Protein AF-A0A4V6M223-F1 (afdb_monomer_lite)

Secondary structure (DSSP, 8-state):
--------HHHHHHHH-TT---------HHHHHHT--S-------HHHHHHHTT-------HHHHHHH-TTS-HHHHHHHHHHHHHHHHHH-HHHHHHHHHHHHHS--STTHHHHHHHHHHHHHHHHHTS-S-TTS-HHHHHHHHHHHHHHHHHHHTTTS--

Sequence (162 aa):
MAQKLTLNLADILERKYPSGFHVPADIDLGTFLEFADDDWDHCLDLDAHLEAEDSVALVWSVSDVLARRPDLTAEQAWTVLVTARDDFRRDECHLDFIEATANGVFPVGPLAKELLCRRVKSLLTAAENLPDSGLTDPGGFSSLASRIEDLEKTIAAKGDEP

Foldseek 3Di:
DDDDDDDDVVVVQCVVCVPDDDDPDDDPVVVVVVPPPDDPVPPPPVCVVCVVVVHDDDDDDLVVQCVVVVVDDSVVSVVVVVVVVVVCVVVCVVVVVVVVVCCQLQPDDDCSVVSLVVVVVVLVVLVVPPDPPCPPCPPSVVVSVVSVVSSVVSVVVVVPDD

Radius of gyration: 32.32 Å; chains: 1; bounding box: 68×54×107 Å

Structure (mmCIF, N/CA/C/O backbone):
data_AF-A0A4V6M223-F1
#
_entry.id   AF-A0A4V6M223-F1
#
loop_
_atom_site.group_PDB
_atom_site.id
_atom_site.type_symbol
_atom_site.label_atom_id
_atom_site.label_alt_id
_atom_site.label_comp_id
_atom_site.label_asym_id
_atom_site.label_entity_id
_atom_site.label_seq_id
_atom_site.pdbx_PDB_ins_code
_atom_site.Cartn_x
_atom_site.Cartn_y
_atom_site.Cartn_z
_atom_site.occupancy
_atom_site.B_iso_or_equiv
_atom_site.auth_seq_id
_atom_site.auth_comp_id
_atom_site.auth_asym_id
_atom_site.auth_atom_id
_atom_site.pdbx_PDB_model_num
ATOM 1 N N . MET A 1 1 ? 31.866 -0.689 -80.006 1.00 41.72 1 MET A N 1
ATOM 2 C CA . MET A 1 1 ? 30.918 -1.690 -79.470 1.00 41.72 1 MET A CA 1
ATOM 3 C C . MET A 1 1 ? 31.112 -1.746 -77.964 1.00 41.72 1 MET A C 1
ATOM 5 O O . MET A 1 1 ? 32.234 -1.984 -77.540 1.00 41.72 1 MET A O 1
ATOM 9 N N . ALA A 1 2 ? 30.087 -1.435 -77.169 1.00 46.31 2 ALA A N 1
ATOM 10 C CA . ALA A 1 2 ? 30.194 -1.466 -75.710 1.00 46.31 2 ALA A CA 1
ATOM 11 C C . ALA A 1 2 ? 30.098 -2.921 -75.225 1.00 46.31 2 ALA A C 1
ATOM 13 O O . ALA A 1 2 ? 29.093 -3.586 -75.476 1.00 46.31 2 ALA A O 1
ATO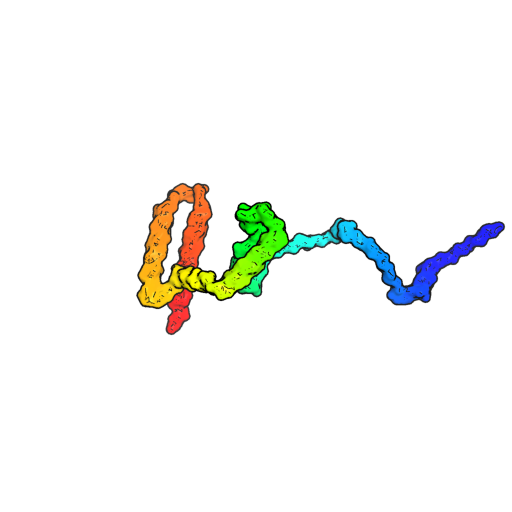M 14 N N . GLN A 1 3 ? 31.146 -3.428 -74.575 1.00 51.75 3 GLN A N 1
ATOM 15 C CA . GLN A 1 3 ? 31.111 -4.745 -73.942 1.00 51.75 3 GLN A CA 1
ATOM 16 C C . GLN A 1 3 ? 30.205 -4.674 -72.709 1.00 51.75 3 GLN A C 1
ATOM 18 O O . GLN A 1 3 ? 30.475 -3.929 -71.770 1.00 51.75 3 GLN A O 1
ATOM 23 N N . LYS A 1 4 ? 29.104 -5.431 -72.732 1.00 54.44 4 LYS A N 1
ATOM 24 C CA . LYS A 1 4 ? 28.218 -5.608 -71.579 1.00 54.44 4 LYS A CA 1
ATOM 25 C C . LYS A 1 4 ? 28.791 -6.725 -70.714 1.00 54.44 4 LYS A C 1
ATOM 27 O O . LYS A 1 4 ? 28.832 -7.873 -71.145 1.00 54.44 4 LYS A O 1
ATOM 32 N N . LEU A 1 5 ? 29.246 -6.371 -69.518 1.00 63.78 5 LEU A N 1
ATOM 33 C CA . LEU A 1 5 ? 29.678 -7.322 -68.503 1.00 63.78 5 LEU A CA 1
ATOM 34 C C . LEU A 1 5 ? 28.499 -7.579 -67.558 1.00 63.78 5 LEU A C 1
ATOM 36 O O . LEU A 1 5 ? 27.987 -6.643 -66.945 1.00 63.78 5 LEU A O 1
ATOM 40 N N . THR A 1 6 ? 28.058 -8.829 -67.457 1.00 68.62 6 THR A N 1
ATOM 41 C CA . THR A 1 6 ? 27.014 -9.240 -66.511 1.00 68.62 6 THR A CA 1
ATOM 42 C C . THR A 1 6 ? 27.695 -9.903 -65.325 1.00 68.62 6 THR A C 1
ATOM 44 O O . THR A 1 6 ? 28.338 -10.938 -65.479 1.00 68.62 6 THR A O 1
ATOM 47 N N . LEU A 1 7 ? 27.597 -9.280 -64.154 1.00 72.12 7 LEU A N 1
ATOM 48 C CA . LEU A 1 7 ? 28.162 -9.795 -62.912 1.00 72.12 7 LEU A CA 1
ATOM 49 C C . LEU A 1 7 ? 27.035 -10.330 -62.034 1.00 72.12 7 LEU A C 1
ATOM 51 O O . LEU A 1 7 ? 26.030 -9.645 -61.840 1.00 72.12 7 LEU A O 1
ATOM 55 N N . ASN A 1 8 ? 27.223 -11.528 -61.483 1.00 75.38 8 ASN A N 1
ATOM 56 C CA . ASN A 1 8 ? 26.352 -12.055 -60.444 1.00 75.38 8 ASN A CA 1
ATOM 57 C C . ASN A 1 8 ? 26.840 -11.543 -59.084 1.00 75.38 8 ASN A C 1
ATOM 59 O O . ASN A 1 8 ? 27.846 -12.015 -58.556 1.00 75.38 8 ASN A O 1
ATOM 63 N N . LEU A 1 9 ? 26.157 -10.532 -58.544 1.00 72.62 9 LEU A N 1
ATOM 64 C CA . LEU A 1 9 ? 26.523 -9.952 -57.253 1.00 72.62 9 LEU A CA 1
ATOM 65 C C . LEU A 1 9 ? 26.362 -10.944 -56.094 1.00 72.62 9 LEU A C 1
ATOM 67 O O . LEU A 1 9 ? 27.153 -10.867 -55.159 1.00 72.62 9 LEU A O 1
ATOM 71 N N . ALA A 1 10 ? 25.393 -11.863 -56.158 1.00 74.25 10 ALA A N 1
ATOM 72 C CA . ALA A 1 10 ? 25.146 -12.829 -55.087 1.00 74.25 10 ALA A CA 1
ATOM 73 C C . ALA A 1 10 ? 26.364 -13.745 -54.888 1.00 74.25 10 ALA A C 1
ATOM 75 O O . ALA A 1 10 ? 26.935 -13.768 -53.801 1.00 74.25 10 ALA A O 1
ATOM 76 N N . ASP A 1 11 ? 26.859 -14.358 -55.970 1.00 79.12 11 ASP A N 1
ATOM 77 C CA . ASP A 1 11 ? 28.039 -15.236 -55.931 1.00 79.12 11 ASP A CA 1
ATOM 78 C C . ASP A 1 11 ? 29.292 -14.509 -55.414 1.00 79.12 11 ASP A C 1
ATOM 80 O O . ASP A 1 11 ? 30.120 -15.071 -54.693 1.00 79.12 11 ASP A O 1
ATOM 84 N N . ILE A 1 12 ? 29.460 -13.234 -55.785 1.00 78.31 12 ILE A N 1
ATOM 85 C CA . ILE A 1 12 ? 30.605 -12.424 -55.348 1.00 78.31 12 ILE A CA 1
ATOM 86 C C . ILE A 1 12 ? 30.517 -12.132 -53.848 1.00 78.31 12 ILE A C 1
ATOM 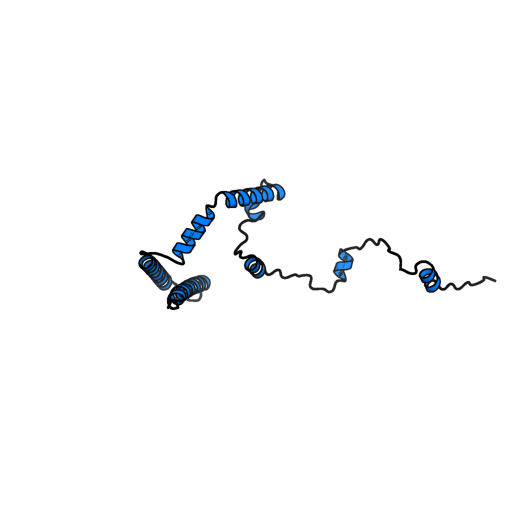88 O O . ILE A 1 12 ? 31.539 -12.171 -53.158 1.00 78.31 12 ILE A O 1
ATOM 92 N N . LEU A 1 13 ? 29.320 -11.828 -53.350 1.00 73.12 13 LEU A N 1
ATOM 93 C CA . LEU A 1 13 ? 29.084 -11.517 -51.945 1.00 73.12 13 LEU A CA 1
ATOM 94 C C . LEU A 1 13 ? 29.210 -12.763 -51.065 1.00 73.12 13 LEU A C 1
ATOM 96 O O . LEU A 1 13 ? 29.914 -12.700 -50.061 1.00 73.12 13 LEU A O 1
ATOM 100 N N . GLU A 1 14 ? 28.649 -13.900 -51.479 1.00 76.88 14 GLU A N 1
ATOM 101 C CA . GLU A 1 14 ? 28.781 -15.182 -50.772 1.00 76.88 14 GLU A CA 1
ATOM 102 C C . GLU A 1 14 ? 30.241 -15.636 -50.679 1.00 76.88 14 GLU A C 1
ATOM 104 O O . GLU A 1 14 ? 30.706 -16.054 -49.618 1.00 76.88 14 GLU A O 1
ATOM 109 N N . ARG A 1 15 ? 31.017 -15.476 -51.761 1.00 76.00 15 ARG A N 1
ATOM 110 C CA . ARG A 1 15 ? 32.447 -15.818 -51.748 1.00 76.00 15 ARG A CA 1
ATOM 111 C C . ARG A 1 15 ? 33.264 -14.900 -50.841 1.00 76.00 15 ARG A C 1
ATOM 113 O O . ARG A 1 15 ? 34.296 -15.313 -50.316 1.00 76.00 15 ARG A O 1
ATOM 120 N N . LYS A 1 16 ? 32.864 -13.634 -50.721 1.00 72.75 16 LYS A N 1
ATOM 121 C CA . LYS A 1 16 ? 33.618 -12.616 -49.982 1.00 72.75 16 LYS A CA 1
ATOM 122 C C . LYS A 1 16 ? 33.240 -12.565 -48.499 1.00 72.75 16 LYS A C 1
ATOM 124 O O . LYS A 1 16 ? 34.094 -12.214 -47.689 1.00 72.75 16 LYS A O 1
ATOM 129 N N . TYR A 1 17 ? 32.012 -12.949 -48.151 1.00 72.62 17 TYR A N 1
ATOM 130 C CA . TYR A 1 17 ? 31.471 -12.927 -46.789 1.00 72.62 17 TYR A CA 1
ATOM 131 C C . TYR A 1 17 ? 30.731 -14.241 -46.466 1.00 72.62 17 TYR A C 1
ATOM 133 O O . TYR A 1 17 ? 29.511 -14.243 -46.304 1.00 72.62 17 TYR A O 1
ATOM 141 N N . PRO A 1 18 ? 31.452 -15.372 -46.355 1.00 64.88 18 PRO A N 1
ATOM 142 C CA . PRO A 1 18 ? 30.852 -16.706 -46.224 1.00 64.88 18 PRO A CA 1
ATOM 143 C C . PRO A 1 18 ? 30.075 -16.928 -44.916 1.00 64.88 18 PRO A C 1
ATOM 145 O O . PRO A 1 18 ? 29.256 -17.835 -44.831 1.00 64.88 18 PRO A O 1
ATOM 148 N N . SER A 1 19 ? 30.320 -16.106 -43.896 1.00 69.81 19 SER A N 1
ATOM 149 C CA . SER A 1 19 ? 29.645 -16.144 -42.593 1.00 69.81 19 SER A CA 1
ATOM 150 C C . SER A 1 19 ? 28.681 -14.966 -42.386 1.00 69.81 19 SER A C 1
ATOM 152 O O . SER A 1 19 ? 28.292 -14.680 -41.258 1.00 69.81 19 SER A O 1
ATOM 154 N N . GLY A 1 20 ? 28.318 -14.263 -43.465 1.00 62.56 20 GLY A N 1
ATOM 155 C CA . GLY A 1 20 ? 27.583 -13.001 -43.404 1.00 62.56 20 GLY A CA 1
ATOM 156 C C . GLY A 1 20 ? 28.481 -11.813 -43.050 1.00 62.56 20 GLY A C 1
ATOM 157 O O . GLY A 1 20 ? 29.679 -11.955 -42.792 1.00 62.56 20 GLY A O 1
ATOM 158 N N . PHE A 1 21 ? 27.906 -10.614 -43.067 1.00 63.16 21 PHE A N 1
ATOM 159 C CA . PHE A 1 21 ? 28.559 -9.401 -42.584 1.00 63.16 21 PHE A CA 1
ATOM 160 C C . PHE A 1 21 ? 27.594 -8.650 -41.669 1.00 63.16 21 PHE A C 1
ATOM 162 O O . PHE A 1 21 ? 26.410 -8.528 -41.974 1.00 63.16 21 PHE A O 1
ATOM 169 N N . HIS A 1 22 ? 28.096 -8.166 -40.536 1.00 58.22 22 HIS A N 1
ATOM 170 C CA . HIS A 1 22 ? 27.311 -7.330 -39.640 1.00 58.22 22 HIS A CA 1
ATOM 171 C C . HIS A 1 22 ? 27.371 -5.891 -40.141 1.00 58.22 22 HIS A C 1
ATOM 173 O O . HIS A 1 22 ? 28.426 -5.257 -40.105 1.00 58.22 22 HIS A O 1
ATOM 179 N N . VAL A 1 23 ? 26.238 -5.387 -40.626 1.00 58.22 23 VAL A N 1
ATOM 180 C CA . VAL A 1 23 ? 26.053 -3.956 -40.860 1.00 58.22 23 VAL A CA 1
ATOM 181 C C . VAL A 1 23 ? 25.631 -3.339 -39.535 1.00 58.22 23 VAL A C 1
ATOM 183 O O . VAL A 1 23 ? 24.575 -3.721 -39.030 1.00 58.22 23 VAL A O 1
ATOM 186 N N . PRO A 1 24 ? 26.400 -2.404 -38.956 1.00 52.75 24 PRO A N 1
ATOM 187 C CA . PRO A 1 24 ? 25.842 -1.502 -37.966 1.00 52.75 24 PRO A CA 1
ATOM 188 C C . PRO A 1 24 ? 24.807 -0.646 -38.698 1.00 52.75 24 PRO A C 1
ATOM 190 O O . PRO A 1 24 ? 25.151 0.258 -39.456 1.00 52.75 24 PRO A O 1
ATOM 193 N N . ALA A 1 25 ? 23.546 -1.038 -38.575 1.00 69.06 25 ALA A N 1
ATOM 194 C CA . ALA A 1 25 ? 22.419 -0.273 -39.061 1.00 69.06 25 ALA A CA 1
ATOM 195 C C . ALA A 1 25 ? 21.844 0.485 -37.871 1.00 69.06 25 ALA A C 1
ATOM 197 O O . ALA A 1 25 ? 21.587 -0.111 -36.823 1.00 69.06 25 ALA A O 1
ATOM 198 N N . ASP A 1 26 ? 21.645 1.784 -38.045 1.00 69.38 26 ASP A N 1
ATOM 199 C CA . ASP A 1 26 ? 20.839 2.556 -37.116 1.00 69.38 26 ASP A CA 1
ATOM 200 C C . ASP A 1 26 ? 19.395 2.083 -37.287 1.00 69.38 26 ASP A C 1
ATOM 202 O O . ASP A 1 26 ? 18.763 2.306 -38.322 1.00 69.38 26 ASP A O 1
ATOM 206 N N . ILE A 1 27 ? 18.908 1.331 -36.302 1.00 67.06 27 ILE A N 1
ATOM 207 C CA . ILE A 1 27 ? 17.516 0.900 -36.260 1.00 67.06 27 ILE A CA 1
ATOM 208 C C . ILE A 1 27 ? 16.732 2.046 -35.637 1.00 67.06 27 ILE A C 1
ATOM 210 O O . ILE A 1 27 ? 16.901 2.357 -34.457 1.00 67.06 27 ILE A O 1
ATOM 214 N N . ASP A 1 28 ? 15.873 2.671 -36.435 1.00 73.62 28 ASP A N 1
ATOM 215 C CA . ASP A 1 28 ? 14.851 3.561 -35.908 1.00 73.62 28 ASP A CA 1
ATOM 216 C C . ASP A 1 28 ? 13.831 2.704 -35.152 1.00 73.62 28 ASP A C 1
ATOM 218 O O . ASP A 1 28 ? 13.040 1.971 -35.752 1.00 73.62 28 ASP A O 1
ATOM 222 N N . LEU A 1 29 ? 13.896 2.765 -33.821 1.00 68.06 29 LEU A N 1
ATOM 223 C CA . LEU A 1 29 ? 12.991 2.025 -32.950 1.00 68.06 29 LEU A CA 1
ATOM 224 C C . LEU A 1 29 ? 11.532 2.409 -33.207 1.00 68.06 29 LEU A C 1
ATOM 226 O O . LEU A 1 29 ? 10.685 1.533 -33.157 1.00 68.06 29 LEU A O 1
ATOM 230 N N . GLY A 1 30 ? 11.231 3.669 -33.535 1.00 67.00 30 GLY A N 1
ATOM 231 C CA . GLY A 1 30 ? 9.870 4.106 -33.848 1.00 67.00 30 GLY A CA 1
ATOM 232 C C . GLY A 1 30 ? 9.330 3.432 -35.106 1.00 67.00 30 GLY A C 1
ATOM 233 O O . GLY A 1 30 ? 8.230 2.891 -35.090 1.00 67.00 30 GLY A O 1
ATOM 234 N N . THR A 1 31 ? 10.142 3.362 -36.161 1.00 66.94 31 THR A N 1
ATOM 235 C CA . THR A 1 31 ? 9.770 2.634 -37.387 1.00 66.94 31 THR A CA 1
ATOM 236 C C . THR A 1 31 ? 9.660 1.132 -37.126 1.00 66.94 31 THR A C 1
ATOM 238 O O . THR A 1 31 ? 8.733 0.487 -37.595 1.00 66.94 31 THR A O 1
ATOM 241 N N . PHE A 1 32 ? 10.584 0.554 -36.356 1.00 65.69 32 PHE A N 1
ATOM 242 C CA . PHE A 1 32 ? 10.538 -0.864 -35.993 1.00 65.69 32 PHE A CA 1
ATOM 243 C C . PHE A 1 32 ? 9.262 -1.220 -35.214 1.00 65.69 32 PHE A C 1
ATOM 245 O O . PHE A 1 32 ? 8.654 -2.251 -35.482 1.00 65.69 32 PHE A O 1
ATOM 252 N N . LEU A 1 33 ? 8.839 -0.340 -34.303 1.00 66.38 33 LEU A N 1
ATOM 253 C CA . LEU A 1 33 ? 7.612 -0.462 -33.517 1.00 66.38 33 LEU A CA 1
ATOM 254 C C . LEU A 1 33 ? 6.343 -0.335 -34.367 1.00 66.38 33 LEU A C 1
ATOM 256 O O . LEU A 1 33 ? 5.396 -1.069 -34.130 1.00 66.38 33 LEU A O 1
ATOM 260 N N . GLU A 1 34 ? 6.322 0.540 -35.377 1.00 66.75 34 GLU A N 1
ATOM 261 C CA . GLU A 1 34 ? 5.179 0.668 -36.301 1.00 66.75 34 GLU A CA 1
ATOM 262 C C . GLU A 1 34 ? 4.923 -0.603 -37.133 1.00 66.75 34 GLU A C 1
ATOM 264 O O . GLU A 1 34 ? 3.799 -0.828 -37.579 1.00 66.75 34 GLU A O 1
ATOM 269 N N . PHE A 1 35 ? 5.952 -1.433 -37.345 1.00 59.94 35 PHE A N 1
ATOM 270 C CA . PHE A 1 35 ? 5.846 -2.729 -38.031 1.00 59.94 35 PHE A CA 1
ATOM 271 C C . PHE A 1 35 ? 5.789 -3.928 -37.074 1.00 59.94 35 PHE A C 1
ATOM 273 O O . PHE A 1 35 ? 5.590 -5.056 -37.533 1.00 59.94 35 PHE A O 1
ATOM 280 N N . ALA A 1 36 ? 5.985 -3.709 -35.773 1.00 60.97 36 ALA A N 1
ATOM 281 C CA . ALA A 1 36 ? 5.790 -4.732 -34.761 1.00 60.97 36 ALA A CA 1
ATOM 282 C C . ALA A 1 36 ? 4.282 -4.861 -34.512 1.00 60.97 36 ALA A C 1
ATOM 284 O O . ALA A 1 36 ? 3.692 -4.088 -33.769 1.00 60.97 36 ALA A O 1
ATOM 285 N N . ASP A 1 37 ? 3.660 -5.837 -35.170 1.00 56.59 37 ASP A N 1
ATOM 286 C CA . ASP A 1 37 ? 2.226 -6.161 -35.081 1.00 56.59 37 ASP A CA 1
ATOM 287 C C . ASP A 1 37 ? 1.847 -6.824 -33.735 1.00 56.59 37 ASP A C 1
ATOM 289 O O . ASP A 1 37 ? 0.926 -7.631 -33.667 1.00 56.59 37 ASP A O 1
ATOM 293 N N . ASP A 1 38 ? 2.597 -6.542 -32.665 1.00 52.47 38 ASP A N 1
ATOM 294 C CA . ASP A 1 38 ? 2.527 -7.271 -31.403 1.00 52.47 38 ASP A CA 1
ATOM 295 C C . ASP A 1 38 ? 1.978 -6.396 -30.271 1.00 52.47 38 ASP A C 1
ATOM 297 O O . ASP A 1 38 ? 2.446 -5.285 -30.014 1.00 52.47 38 ASP A O 1
ATOM 301 N N . ASP A 1 39 ? 1.012 -6.981 -29.562 1.00 57.22 39 ASP A N 1
ATOM 302 C CA . ASP A 1 39 ? 0.430 -6.600 -28.275 1.00 57.22 39 ASP A CA 1
ATOM 303 C C . ASP A 1 39 ? 1.504 -6.366 -27.191 1.00 57.22 39 ASP A C 1
ATOM 305 O O . ASP A 1 39 ? 1.678 -7.154 -26.261 1.00 57.22 39 ASP A O 1
ATOM 309 N N . TRP A 1 40 ? 2.255 -5.269 -27.281 1.00 55.75 40 TRP A N 1
ATOM 310 C CA . TRP A 1 40 ? 3.217 -4.874 -26.241 1.00 55.75 40 TRP A CA 1
ATOM 311 C C . TRP A 1 40 ? 2.536 -4.188 -25.058 1.00 55.75 40 TRP A C 1
ATOM 313 O O . TRP A 1 40 ? 3.206 -3.740 -24.124 1.00 55.75 40 TRP A O 1
ATOM 323 N N . ASP A 1 41 ? 1.204 -4.130 -25.079 1.00 57.88 41 ASP A N 1
ATOM 324 C CA . ASP A 1 41 ? 0.395 -3.801 -23.920 1.00 57.88 41 ASP A CA 1
ATOM 325 C C . ASP A 1 41 ? 0.476 -4.980 -22.942 1.00 57.88 41 ASP A C 1
ATOM 327 O O . ASP A 1 41 ? -0.391 -5.849 -22.838 1.00 57.88 41 ASP A O 1
ATOM 331 N N . HIS A 1 42 ? 1.598 -5.048 -22.229 1.00 57.41 42 HIS A N 1
ATOM 332 C CA . HIS A 1 42 ? 1.710 -5.895 -21.063 1.00 57.41 42 HIS A CA 1
ATOM 333 C C . HIS A 1 42 ? 0.755 -5.329 -20.024 1.00 57.41 42 HIS A C 1
ATOM 335 O O . HIS A 1 42 ? 1.082 -4.388 -19.300 1.00 57.41 42 HIS A O 1
ATOM 341 N N . CYS A 1 43 ? -0.439 -5.914 -19.968 1.00 59.16 43 CYS A N 1
ATOM 342 C CA . CYS A 1 43 ? -1.363 -5.726 -18.870 1.00 59.16 43 CYS A CA 1
ATOM 343 C C . CYS A 1 43 ? -0.691 -6.300 -17.618 1.00 59.16 43 CYS A C 1
ATOM 345 O O . CYS A 1 43 ? -0.830 -7.476 -17.288 1.00 59.16 43 CYS A O 1
ATOM 347 N N . LEU A 1 44 ? 0.140 -5.475 -16.985 1.00 64.81 44 LEU A N 1
ATOM 348 C CA . LEU A 1 44 ? 0.760 -5.757 -15.706 1.00 64.81 44 LEU A CA 1
ATOM 349 C C . LEU A 1 44 ? -0.360 -5.767 -14.679 1.00 64.81 44 LEU A C 1
ATOM 351 O O . LEU A 1 44 ? -0.826 -4.721 -14.228 1.00 64.81 44 LEU A O 1
ATOM 355 N N . ASP A 1 45 ? -0.805 -6.972 -14.354 1.00 75.50 45 ASP A N 1
ATOM 356 C CA . ASP A 1 45 ? -1.672 -7.211 -13.218 1.00 75.50 45 ASP A CA 1
ATOM 357 C C . ASP A 1 45 ? -0.863 -6.940 -11.942 1.00 75.50 45 ASP A C 1
ATOM 359 O O . ASP A 1 45 ? -0.067 -7.761 -11.480 1.00 75.50 45 ASP A O 1
ATOM 363 N N . LEU A 1 46 ? -1.002 -5.713 -11.438 1.00 73.38 46 LEU A N 1
ATOM 364 C CA . LEU A 1 46 ? -0.332 -5.255 -10.227 1.00 73.38 46 LEU A CA 1
ATOM 365 C C . LEU A 1 46 ? -0.756 -6.070 -9.007 1.00 73.38 46 LEU A C 1
ATOM 367 O O . LEU A 1 46 ? 0.084 -6.292 -8.140 1.00 73.38 46 LEU A O 1
ATOM 371 N N . ASP A 1 47 ? -2.004 -6.534 -8.953 1.00 73.62 47 ASP A N 1
ATOM 372 C CA . ASP A 1 47 ? -2.496 -7.334 -7.834 1.00 73.62 47 ASP A CA 1
ATOM 373 C C . ASP A 1 47 ? -1.839 -8.717 -7.860 1.00 73.62 47 ASP A C 1
ATOM 375 O O . ASP A 1 47 ? -1.291 -9.152 -6.847 1.00 73.62 47 ASP A O 1
ATOM 379 N N . ALA A 1 48 ? -1.761 -9.349 -9.037 1.00 78.56 48 ALA A N 1
ATOM 380 C CA . ALA A 1 48 ? -1.035 -10.608 -9.204 1.00 78.56 48 ALA A CA 1
ATOM 381 C C . ALA A 1 48 ? 0.469 -10.469 -8.903 1.00 78.56 48 ALA A C 1
ATOM 383 O O . ALA A 1 48 ? 1.088 -11.387 -8.362 1.00 78.56 48 ALA A O 1
ATOM 384 N N . HIS A 1 49 ? 1.080 -9.328 -9.239 1.00 78.19 49 HIS A N 1
ATOM 385 C CA . HIS A 1 49 ? 2.491 -9.079 -8.934 1.00 78.19 49 HIS A CA 1
ATOM 386 C C . HIS A 1 49 ? 2.737 -8.859 -7.437 1.00 78.19 49 HIS A C 1
ATOM 388 O O . HIS A 1 49 ? 3.711 -9.375 -6.894 1.00 78.19 49 HIS A O 1
ATOM 394 N N . LEU A 1 50 ? 1.857 -8.115 -6.766 1.00 77.88 50 LEU A N 1
ATOM 395 C CA . LEU A 1 50 ? 1.921 -7.896 -5.324 1.00 77.88 50 LEU A CA 1
ATOM 396 C C . LEU A 1 50 ? 1.696 -9.207 -4.555 1.00 77.88 50 LEU A C 1
ATOM 398 O O . LEU A 1 50 ? 2.461 -9.494 -3.636 1.00 77.88 50 LEU A O 1
ATOM 402 N N . GLU A 1 51 ? 0.734 -10.036 -4.975 1.00 78.19 51 GLU A N 1
ATOM 403 C CA . GLU A 1 51 ? 0.472 -11.354 -4.380 1.00 78.19 51 GLU A CA 1
ATOM 404 C C . GLU A 1 51 ? 1.675 -12.299 -4.516 1.00 78.19 51 GLU A C 1
ATOM 406 O O . GLU A 1 51 ? 2.046 -12.962 -3.550 1.00 78.19 51 GLU A O 1
ATOM 411 N N . ALA A 1 52 ? 2.339 -12.320 -5.677 1.00 78.62 52 ALA A N 1
ATOM 412 C CA . ALA A 1 52 ? 3.540 -13.132 -5.890 1.00 78.62 52 ALA A CA 1
ATOM 413 C C . ALA A 1 52 ? 4.724 -12.736 -4.985 1.00 78.62 52 ALA A C 1
ATOM 415 O O . ALA A 1 52 ? 5.592 -13.563 -4.712 1.00 78.62 52 ALA A O 1
ATOM 416 N N . GLU A 1 53 ? 4.757 -11.486 -4.525 1.00 76.25 53 GLU A N 1
ATOM 417 C CA . GLU A 1 53 ? 5.795 -10.923 -3.655 1.00 76.25 53 GLU A CA 1
ATOM 418 C C . GLU A 1 53 ? 5.326 -10.806 -2.189 1.00 76.25 53 GLU A C 1
ATOM 420 O O . GLU A 1 53 ? 5.883 -10.014 -1.421 1.00 76.25 53 GLU A O 1
ATOM 425 N N . ASP A 1 54 ? 4.279 -11.546 -1.795 1.00 73.38 54 ASP A N 1
ATOM 426 C CA . ASP A 1 54 ? 3.683 -11.532 -0.447 1.00 73.38 54 ASP A CA 1
ATOM 427 C C . ASP A 1 54 ? 3.399 -10.104 0.074 1.00 73.38 54 ASP A C 1
ATOM 429 O O . ASP A 1 54 ? 3.570 -9.774 1.252 1.00 73.38 54 ASP A O 1
ATOM 433 N N . SER A 1 55 ? 2.985 -9.219 -0.832 1.00 73.38 55 SER A N 1
ATOM 434 C CA . SER A 1 55 ? 2.802 -7.789 -0.601 1.00 73.38 55 SER A CA 1
ATOM 435 C C . SER A 1 55 ? 1.367 -7.372 -0.937 1.00 73.38 55 SER A C 1
ATOM 437 O O . SER A 1 55 ? 0.718 -7.964 -1.785 1.00 73.38 55 SER A O 1
ATOM 439 N N . VAL A 1 56 ? 0.837 -6.344 -0.261 1.00 62.12 56 VAL A N 1
ATOM 440 C CA . VAL A 1 56 ? -0.585 -5.941 -0.407 1.00 62.12 56 VAL A CA 1
ATOM 441 C C . VAL A 1 56 ? -0.757 -4.534 -0.990 1.00 62.12 56 VAL A C 1
ATOM 443 O O . VAL A 1 56 ? -1.830 -4.209 -1.487 1.00 62.12 56 VAL A O 1
ATOM 446 N N . ALA A 1 57 ? 0.267 -3.673 -0.954 1.00 61.56 57 ALA A N 1
ATOM 447 C CA . ALA A 1 57 ? 0.161 -2.328 -1.527 1.00 61.56 57 ALA A CA 1
ATOM 448 C C . ALA A 1 57 ? 1.511 -1.630 -1.743 1.00 61.56 57 ALA A C 1
ATOM 450 O O . ALA A 1 57 ? 2.479 -1.850 -1.012 1.00 61.56 57 ALA A O 1
ATOM 451 N N . LEU A 1 58 ? 1.513 -0.679 -2.682 1.00 66.12 58 LEU A N 1
ATOM 452 C CA . LEU A 1 58 ? 2.560 0.326 -2.857 1.00 66.12 58 LEU A CA 1
ATOM 453 C C . LEU A 1 58 ? 2.173 1.590 -2.070 1.00 66.12 58 LEU A C 1
ATOM 455 O O . LEU A 1 58 ? 1.165 2.226 -2.358 1.00 66.12 58 LEU A O 1
ATOM 459 N N . VAL A 1 59 ? 2.940 1.923 -1.029 1.00 69.31 59 VAL A N 1
ATOM 460 C CA . VAL A 1 59 ? 2.464 2.831 0.035 1.00 69.31 59 VAL A CA 1
ATOM 461 C C . VAL A 1 59 ? 2.553 4.318 -0.344 1.00 69.31 59 VAL A C 1
ATOM 463 O O . VAL A 1 59 ? 1.699 5.097 0.075 1.00 69.31 59 VAL A O 1
ATOM 466 N N . TRP A 1 60 ? 3.546 4.731 -1.146 1.00 81.06 60 TRP A N 1
ATOM 467 C CA . TRP A 1 60 ? 3.772 6.142 -1.498 1.00 81.06 60 TRP A CA 1
ATOM 468 C C . TRP A 1 60 ? 4.339 6.330 -2.912 1.00 81.06 60 TRP A C 1
ATOM 470 O O . TRP A 1 60 ? 5.190 5.555 -3.350 1.00 81.06 60 TRP A O 1
ATOM 480 N N . SER A 1 61 ? 3.929 7.409 -3.589 1.00 86.00 61 SER A N 1
ATOM 481 C CA . SER A 1 61 ? 4.398 7.792 -4.928 1.00 86.00 61 SER A CA 1
ATOM 482 C C . SER A 1 61 ? 5.026 9.195 -4.975 1.00 86.00 61 SER A C 1
ATOM 484 O O . SER A 1 61 ? 4.862 10.014 -4.068 1.00 86.00 61 SER A O 1
ATOM 486 N N . VAL A 1 62 ? 5.742 9.505 -6.067 1.00 86.81 62 VAL A N 1
ATOM 487 C CA . VAL A 1 62 ? 6.344 10.840 -6.291 1.00 86.81 62 VAL A CA 1
ATOM 488 C C . VAL A 1 62 ? 5.269 11.925 -6.334 1.00 86.81 62 VAL A C 1
ATOM 490 O O . VAL A 1 62 ? 5.457 13.004 -5.770 1.00 86.81 62 VAL A O 1
ATOM 493 N N . SER A 1 63 ? 4.121 11.624 -6.938 1.00 87.06 63 SER A N 1
ATOM 494 C CA . SER A 1 63 ? 2.978 12.533 -7.022 1.00 87.06 63 SER A CA 1
ATOM 495 C C . SER A 1 63 ? 2.448 12.926 -5.642 1.00 87.06 63 SER A C 1
ATOM 497 O O . SER A 1 63 ? 2.125 14.093 -5.435 1.00 87.06 63 SER A O 1
ATOM 499 N N . ASP A 1 64 ? 2.431 12.005 -4.674 1.00 85.81 64 ASP A N 1
ATOM 500 C CA . ASP A 1 64 ? 1.982 12.291 -3.302 1.00 85.81 64 ASP A CA 1
ATOM 501 C C . ASP A 1 64 ? 2.908 13.277 -2.584 1.00 85.81 64 ASP A C 1
ATOM 503 O O . ASP A 1 64 ? 2.460 14.133 -1.814 1.00 85.81 64 ASP A O 1
ATOM 507 N N . VAL A 1 65 ? 4.214 13.175 -2.847 1.00 85.38 65 VAL A N 1
ATOM 508 C CA . VAL A 1 65 ? 5.208 14.108 -2.307 1.00 85.38 65 VAL A CA 1
ATOM 509 C C . VAL A 1 65 ? 5.058 15.469 -2.969 1.00 85.38 65 VAL A C 1
ATOM 511 O O . VAL A 1 65 ? 4.966 16.470 -2.263 1.00 85.38 65 VAL A O 1
ATOM 514 N N . LEU A 1 66 ? 4.962 15.521 -4.299 1.00 86.06 66 LEU A N 1
ATOM 515 C CA . LEU A 1 66 ? 4.822 16.777 -5.041 1.00 86.06 66 LEU A CA 1
ATOM 516 C C . LEU A 1 66 ? 3.492 17.487 -4.755 1.00 86.06 66 LEU A C 1
ATOM 518 O O . LEU A 1 66 ? 3.458 18.713 -4.715 1.00 86.06 66 LEU A O 1
ATOM 522 N N . ALA A 1 67 ? 2.416 16.754 -4.462 1.00 90.75 67 ALA A N 1
ATOM 523 C CA . ALA A 1 67 ? 1.149 17.340 -4.026 1.00 90.75 67 ALA A CA 1
ATOM 524 C C . ALA A 1 67 ? 1.284 18.117 -2.702 1.00 90.75 67 ALA A C 1
ATOM 526 O O . ALA A 1 67 ? 0.586 19.107 -2.489 1.00 90.75 67 ALA A O 1
ATOM 527 N N . ARG A 1 68 ? 2.190 17.691 -1.810 1.00 90.25 68 ARG A N 1
ATOM 528 C CA . ARG A 1 68 ? 2.462 18.362 -0.525 1.00 90.25 68 ARG A CA 1
ATOM 529 C C . ARG A 1 68 ? 3.641 19.334 -0.581 1.00 90.25 68 ARG A C 1
ATOM 531 O O . ARG A 1 68 ? 3.693 20.276 0.207 1.00 90.25 68 ARG A O 1
ATOM 538 N N . ARG A 1 69 ? 4.593 19.091 -1.478 1.00 89.06 69 ARG A N 1
ATOM 539 C CA . ARG A 1 69 ? 5.829 19.854 -1.684 1.00 89.06 69 ARG A CA 1
ATOM 540 C C . ARG A 1 69 ? 6.044 20.111 -3.179 1.00 89.06 69 ARG A C 1
ATOM 542 O O . ARG A 1 69 ? 6.954 19.536 -3.777 1.00 89.06 69 ARG A O 1
ATOM 549 N N . PRO A 1 70 ? 5.208 20.971 -3.789 1.00 93.31 70 PRO A N 1
ATOM 550 C CA . PRO A 1 70 ? 5.272 21.259 -5.223 1.00 93.31 70 PRO A CA 1
ATOM 551 C C . PRO A 1 70 ? 6.538 22.027 -5.626 1.00 93.31 70 PRO A C 1
ATOM 553 O O . PRO A 1 70 ? 6.808 22.196 -6.809 1.00 93.31 70 PRO A O 1
ATOM 556 N N . ASP A 1 71 ? 7.306 22.510 -4.648 1.00 94.50 71 ASP A N 1
ATOM 557 C CA . ASP A 1 71 ? 8.591 23.180 -4.826 1.00 94.50 71 ASP A CA 1
ATOM 558 C C . ASP A 1 71 ? 9.755 22.222 -5.132 1.00 94.50 71 ASP A C 1
ATOM 560 O O . ASP A 1 71 ? 10.825 22.676 -5.534 1.00 94.50 71 ASP A O 1
ATOM 564 N N . LEU A 1 72 ? 9.568 20.914 -4.941 1.00 90.31 72 LEU A N 1
ATOM 565 C CA . LEU A 1 72 ? 10.598 19.910 -5.195 1.00 90.31 72 LEU A CA 1
ATOM 566 C C . LEU A 1 72 ? 10.601 19.452 -6.655 1.00 90.31 72 LEU A C 1
ATOM 568 O O . LEU A 1 72 ? 9.568 19.400 -7.320 1.00 90.31 72 LEU A O 1
ATOM 572 N N . THR A 1 73 ? 11.771 19.040 -7.141 1.00 95.56 73 THR A N 1
ATOM 573 C CA . THR A 1 73 ? 11.860 18.286 -8.398 1.00 95.56 73 THR A CA 1
ATOM 574 C C . THR A 1 73 ? 11.436 16.830 -8.188 1.00 95.56 73 THR A C 1
ATOM 576 O O . THR A 1 73 ? 11.445 16.321 -7.064 1.00 95.56 73 THR A O 1
ATOM 579 N N . ALA A 1 74 ? 11.112 16.118 -9.272 1.00 90.69 74 ALA A N 1
ATOM 580 C CA . ALA A 1 74 ? 10.777 14.692 -9.208 1.00 90.69 74 ALA A CA 1
ATOM 581 C C . ALA A 1 74 ? 11.904 13.847 -8.574 1.00 90.69 74 ALA A C 1
ATOM 583 O O . ALA A 1 74 ? 11.636 12.944 -7.787 1.00 90.69 74 ALA A O 1
ATOM 584 N N . GLU A 1 75 ? 13.166 14.182 -8.849 1.00 91.31 75 GLU A N 1
ATOM 585 C CA . GLU A 1 75 ? 14.349 13.504 -8.295 1.00 91.31 75 GLU A CA 1
ATOM 586 C C . GLU A 1 75 ? 14.509 13.754 -6.786 1.00 91.31 75 GLU A C 1
ATOM 588 O O . GLU A 1 75 ? 14.850 12.851 -6.015 1.00 91.31 75 GLU A O 1
ATOM 593 N N . GLN A 1 76 ? 14.223 14.979 -6.336 1.00 87.25 76 GLN A N 1
ATOM 594 C CA . GLN A 1 76 ? 14.219 15.320 -4.913 1.00 87.25 76 GLN A CA 1
ATOM 595 C C . GLN A 1 76 ? 13.061 14.633 -4.186 1.00 87.25 76 GLN A C 1
ATOM 597 O O . GLN A 1 76 ? 13.257 14.084 -3.104 1.00 87.25 76 GLN A O 1
ATOM 602 N N . ALA A 1 77 ? 11.874 14.602 -4.795 1.00 85.88 77 ALA A N 1
ATOM 603 C CA . ALA A 1 77 ? 10.721 13.881 -4.271 1.00 85.88 77 ALA A CA 1
ATOM 604 C C 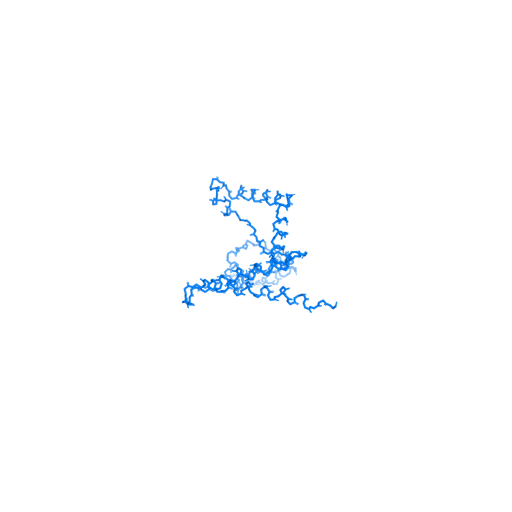. ALA A 1 77 ? 10.988 12.368 -4.170 1.00 85.88 77 ALA A C 1
ATOM 606 O O . ALA A 1 77 ? 10.665 11.756 -3.154 1.00 85.88 77 ALA A O 1
ATOM 607 N N . TRP A 1 78 ? 11.661 11.779 -5.162 1.00 89.94 78 TRP A N 1
ATOM 608 C CA . TRP A 1 78 ? 12.124 10.391 -5.103 1.00 89.94 78 TRP A CA 1
ATOM 609 C C . TRP A 1 78 ? 13.089 10.146 -3.939 1.00 89.94 78 TRP A C 1
ATOM 611 O O . TRP A 1 78 ? 12.938 9.182 -3.192 1.00 89.94 78 TRP A O 1
ATOM 621 N N . THR A 1 79 ? 14.043 11.054 -3.727 1.00 87.44 79 THR A N 1
ATOM 622 C CA . THR A 1 79 ? 14.980 10.970 -2.596 1.00 87.44 79 THR A CA 1
ATOM 623 C C . THR A 1 79 ? 14.245 10.996 -1.251 1.00 87.44 79 THR A C 1
ATOM 625 O O . THR A 1 79 ? 14.577 10.226 -0.351 1.00 87.44 79 THR A O 1
ATOM 628 N N . VAL A 1 80 ? 13.210 11.833 -1.115 1.00 83.12 80 VAL A N 1
ATOM 629 C CA . VAL A 1 80 ? 12.349 11.862 0.079 1.00 83.12 80 VAL A CA 1
ATOM 630 C C . VAL A 1 80 ? 11.652 10.518 0.292 1.00 83.12 80 VAL A C 1
ATOM 632 O O . VAL A 1 80 ? 11.644 10.026 1.416 1.00 83.12 80 VAL A O 1
ATOM 635 N N . LEU A 1 81 ? 11.114 9.899 -0.764 1.00 85.94 81 LEU A N 1
ATOM 636 C CA . LEU A 1 81 ? 10.448 8.595 -0.667 1.00 85.94 81 LEU A CA 1
ATOM 637 C C . LEU A 1 81 ? 11.392 7.480 -0.224 1.00 85.94 81 LEU A C 1
ATOM 639 O O . LEU A 1 81 ? 11.027 6.682 0.634 1.00 85.94 81 LEU A O 1
ATOM 643 N N . VAL A 1 82 ? 12.600 7.427 -0.790 1.00 83.94 82 VAL A N 1
ATOM 644 C CA . VAL A 1 82 ? 13.604 6.418 -0.426 1.00 83.94 82 VAL A CA 1
ATOM 645 C C . VAL A 1 82 ? 13.992 6.557 1.046 1.00 83.94 82 VAL A C 1
ATOM 647 O O . VAL A 1 82 ? 13.956 5.568 1.774 1.00 83.94 82 VAL A O 1
ATOM 650 N N . THR A 1 83 ? 14.277 7.779 1.503 1.00 81.06 83 THR A N 1
ATOM 651 C CA . THR A 1 83 ? 14.601 8.044 2.913 1.00 81.06 83 THR A CA 1
ATOM 652 C C . THR A 1 83 ? 13.434 7.684 3.831 1.00 81.06 83 THR A C 1
ATOM 654 O O . THR A 1 83 ? 13.627 6.965 4.805 1.00 81.06 83 THR A O 1
ATOM 657 N N . ALA A 1 84 ? 12.212 8.109 3.494 1.00 79.69 84 ALA A N 1
ATOM 658 C CA . ALA A 1 84 ? 11.021 7.800 4.281 1.00 79.69 84 ALA A CA 1
ATOM 659 C C . ALA A 1 84 ? 10.760 6.290 4.365 1.00 79.69 84 ALA A C 1
ATOM 661 O O . ALA A 1 84 ? 10.431 5.793 5.435 1.00 79.69 84 ALA A O 1
ATOM 662 N N . ARG A 1 85 ? 10.948 5.542 3.270 1.00 80.69 85 ARG A N 1
ATOM 663 C CA . ARG A 1 85 ? 10.859 4.074 3.262 1.00 80.69 85 ARG A CA 1
ATOM 664 C C . ARG A 1 85 ? 11.890 3.446 4.197 1.00 80.69 85 ARG A C 1
ATOM 666 O O . ARG A 1 85 ? 11.563 2.512 4.924 1.00 80.69 85 ARG A O 1
ATOM 673 N N . ASP A 1 86 ? 13.130 3.916 4.150 1.00 77.56 86 ASP A N 1
ATOM 674 C CA . ASP A 1 86 ? 14.217 3.331 4.931 1.00 77.56 86 ASP A CA 1
ATOM 675 C C . ASP A 1 86 ? 14.072 3.647 6.431 1.00 77.56 86 ASP A C 1
ATOM 677 O O . ASP A 1 86 ? 14.306 2.768 7.261 1.00 77.56 86 ASP A O 1
ATOM 681 N N . ASP A 1 87 ? 13.607 4.847 6.782 1.00 74.62 87 ASP A N 1
ATOM 682 C CA . ASP A 1 87 ? 13.257 5.203 8.162 1.00 74.62 87 ASP A CA 1
ATOM 683 C C . ASP A 1 87 ? 12.016 4.432 8.641 1.00 74.62 87 ASP A C 1
ATOM 685 O O . ASP A 1 87 ? 12.025 3.867 9.731 1.00 74.62 87 ASP A O 1
ATOM 689 N N . PHE A 1 88 ? 10.990 4.288 7.795 1.00 73.38 88 PHE A N 1
ATOM 690 C CA . PHE A 1 88 ? 9.798 3.489 8.098 1.00 73.38 88 PHE A CA 1
ATOM 691 C C . PHE A 1 88 ? 10.130 2.020 8.385 1.00 73.38 88 PHE A C 1
ATOM 693 O O . PHE A 1 88 ? 9.549 1.424 9.290 1.00 73.38 88 PHE A O 1
ATOM 700 N N . ARG A 1 89 ? 11.090 1.441 7.651 1.00 71.69 89 ARG A N 1
ATOM 701 C CA . ARG A 1 89 ? 11.620 0.094 7.917 1.00 71.69 89 ARG A CA 1
ATOM 702 C C . ARG A 1 89 ? 12.386 0.014 9.235 1.00 71.69 89 ARG A C 1
ATOM 704 O O . ARG A 1 89 ? 12.327 -1.019 9.885 1.00 71.69 89 ARG A O 1
ATOM 711 N N . ARG A 1 90 ? 13.116 1.068 9.610 1.00 73.75 90 ARG A N 1
ATOM 712 C CA . ARG A 1 90 ? 13.930 1.095 10.834 1.00 73.75 90 ARG A CA 1
ATOM 713 C C . ARG A 1 90 ? 13.082 1.229 12.093 1.00 73.75 90 ARG A C 1
ATOM 715 O O . ARG A 1 90 ? 13.405 0.610 13.099 1.00 73.75 90 ARG A O 1
ATOM 722 N N . ASP A 1 91 ? 12.046 2.054 12.035 1.00 74.44 91 ASP A N 1
ATOM 723 C CA . ASP A 1 91 ? 11.290 2.437 13.225 1.00 74.44 91 ASP A CA 1
ATOM 724 C C . ASP A 1 91 ? 10.224 1.406 13.619 1.00 74.44 91 ASP A C 1
ATOM 726 O O . ASP A 1 91 ? 9.654 1.53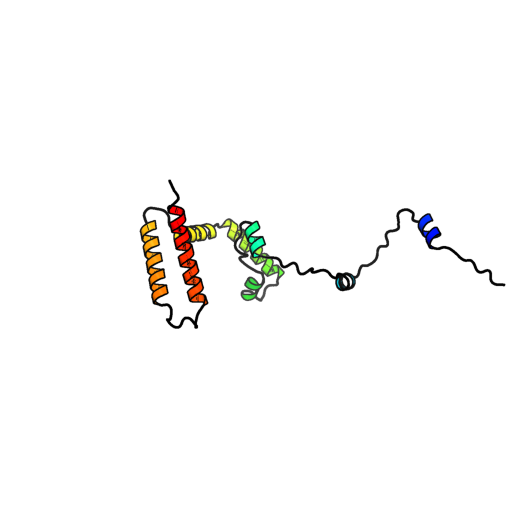5 14.697 1.00 74.44 91 ASP A O 1
ATOM 730 N N . GLU A 1 92 ? 9.937 0.412 12.763 1.00 72.44 92 GLU A N 1
ATOM 731 C CA . GLU A 1 92 ? 8.999 -0.710 12.990 1.00 72.44 92 GLU A CA 1
ATOM 732 C C . GLU A 1 92 ? 7.588 -0.320 13.489 1.00 72.44 92 GLU A C 1
ATOM 734 O O . GLU A 1 92 ? 6.749 -1.182 13.721 1.00 72.44 92 GLU A O 1
ATOM 739 N N . CYS A 1 93 ? 7.253 0.973 13.556 1.00 63.66 93 CYS A N 1
ATOM 740 C CA . CYS A 1 93 ? 5.985 1.505 14.074 1.00 63.66 93 CYS A CA 1
ATOM 741 C C . CYS A 1 93 ? 4.749 1.023 13.296 1.00 63.66 93 CYS A C 1
ATOM 743 O O . CYS A 1 93 ? 3.613 1.098 13.762 1.00 63.66 93 CYS A O 1
ATOM 745 N N . HIS A 1 94 ? 4.971 0.513 12.091 1.00 69.81 94 HIS A N 1
ATOM 746 C CA . HIS A 1 94 ? 3.966 -0.113 11.254 1.00 69.81 94 HIS A CA 1
ATOM 747 C C . HIS A 1 94 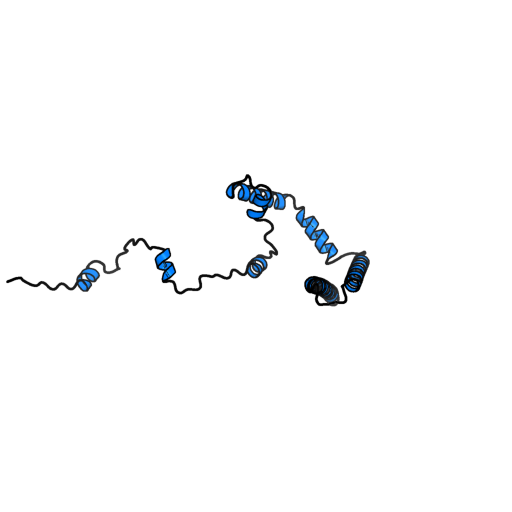? 3.645 -1.544 11.683 1.00 69.81 94 HIS A C 1
ATOM 749 O O . HIS A 1 94 ? 2.517 -1.979 11.474 1.00 69.81 94 HIS A O 1
ATOM 755 N N . LEU A 1 95 ? 4.585 -2.257 12.310 1.00 73.88 95 LEU A N 1
ATOM 756 C CA . LEU A 1 95 ? 4.336 -3.573 12.891 1.00 73.88 95 LEU A CA 1
ATOM 757 C C . LEU A 1 95 ? 3.370 -3.462 14.069 1.00 73.88 95 LEU A C 1
ATOM 759 O O . LEU A 1 95 ? 2.442 -4.258 14.136 1.00 73.88 95 LEU A O 1
ATOM 763 N N . ASP A 1 96 ? 3.483 -2.424 14.903 1.00 73.88 96 ASP A N 1
ATOM 764 C CA . ASP A 1 96 ? 2.506 -2.145 15.968 1.00 73.88 96 ASP A CA 1
ATOM 765 C C . ASP A 1 96 ? 1.102 -1.898 15.394 1.00 73.88 96 ASP A C 1
ATOM 767 O O . ASP A 1 96 ? 0.094 -2.362 15.931 1.00 73.88 96 ASP A O 1
ATOM 771 N N . PHE A 1 97 ? 1.013 -1.177 14.270 1.00 73.75 97 PHE A N 1
ATOM 772 C CA . PHE A 1 97 ? -0.254 -0.967 13.570 1.00 73.75 97 PHE A CA 1
ATOM 773 C C . PHE A 1 97 ? -0.795 -2.267 12.957 1.00 73.75 97 PHE A C 1
ATOM 775 O O . PHE A 1 97 ? -1.999 -2.524 13.038 1.00 73.75 97 PHE A O 1
ATOM 782 N N . ILE A 1 98 ? 0.073 -3.098 12.370 1.00 75.06 98 ILE A N 1
ATOM 783 C CA . ILE A 1 98 ? -0.281 -4.422 11.842 1.00 75.06 98 ILE A CA 1
ATOM 784 C C . ILE A 1 98 ? -0.764 -5.323 12.977 1.00 75.06 98 ILE A C 1
ATOM 786 O O . ILE A 1 98 ? -1.812 -5.942 12.838 1.00 75.06 98 ILE A O 1
ATOM 790 N N . GLU A 1 99 ? -0.080 -5.346 14.118 1.00 70.69 99 GLU A N 1
ATOM 791 C CA . GLU A 1 99 ? -0.460 -6.117 15.300 1.00 70.69 99 GLU A CA 1
ATOM 792 C C . GLU A 1 99 ? -1.794 -5.629 15.873 1.00 70.69 99 GLU A C 1
ATOM 794 O O . GLU A 1 99 ? -2.687 -6.431 16.141 1.00 70.69 99 GLU A O 1
ATOM 799 N N . ALA A 1 100 ? -1.988 -4.317 16.017 1.00 68.62 100 ALA A N 1
ATOM 800 C CA . ALA A 1 100 ? -3.257 -3.753 16.468 1.00 68.62 100 ALA A CA 1
ATOM 801 C C . ALA A 1 100 ? -4.405 -4.079 15.498 1.00 68.62 100 ALA A C 1
ATOM 803 O O . ALA A 1 100 ? -5.509 -4.425 15.930 1.00 68.62 100 ALA A O 1
ATOM 804 N N . THR A 1 101 ? -4.146 -4.015 14.189 1.00 72.88 101 THR A N 1
ATOM 805 C CA . THR A 1 101 ? -5.114 -4.378 13.146 1.00 72.88 101 THR A CA 1
ATOM 806 C C . THR A 1 101 ? -5.426 -5.871 13.193 1.00 72.88 101 THR A C 1
ATOM 808 O O . THR A 1 101 ? -6.599 -6.242 13.229 1.00 72.88 101 THR A O 1
ATOM 811 N N . ALA A 1 102 ? -4.407 -6.726 13.292 1.00 72.69 102 ALA A N 1
ATOM 812 C CA . ALA A 1 102 ? -4.545 -8.170 13.426 1.00 72.69 102 ALA A CA 1
ATOM 813 C C . ALA A 1 102 ? -5.339 -8.532 14.684 1.00 72.69 102 ALA A C 1
ATOM 815 O O . ALA A 1 102 ? -6.303 -9.277 14.591 1.00 72.69 102 ALA A O 1
ATOM 816 N N . ASN A 1 103 ? -5.045 -7.924 15.832 1.00 70.31 103 ASN A N 1
ATOM 817 C CA . ASN A 1 103 ? -5.801 -8.124 17.071 1.00 70.31 103 ASN A CA 1
ATOM 818 C C . ASN A 1 103 ? -7.246 -7.607 16.980 1.00 70.31 103 ASN A C 1
ATOM 820 O O . ASN A 1 103 ? -8.143 -8.126 17.646 1.00 70.31 103 ASN A O 1
ATOM 824 N N . GLY A 1 104 ? -7.500 -6.580 16.168 1.00 69.69 104 GLY A N 1
ATOM 825 C CA . GLY A 1 104 ? -8.846 -6.072 15.915 1.00 69.69 104 GLY A CA 1
ATOM 826 C C . GLY A 1 104 ? -9.674 -6.959 14.979 1.00 69.69 104 GLY A C 1
ATOM 827 O O . GLY A 1 104 ? -10.898 -7.035 15.141 1.00 69.69 104 GLY A O 1
ATOM 828 N N . VAL A 1 105 ? -9.038 -7.585 13.983 1.00 66.81 105 VAL A N 1
ATOM 829 C CA . VAL A 1 105 ? -9.682 -8.457 12.981 1.00 66.81 105 VAL A CA 1
ATOM 830 C C . VAL A 1 105 ? -9.780 -9.901 13.488 1.00 66.81 105 VAL A C 1
ATOM 832 O O . VAL A 1 105 ? -10.857 -10.488 13.450 1.00 66.81 105 VAL A O 1
ATOM 835 N N . PHE A 1 106 ? -8.699 -10.419 14.063 1.00 70.06 106 PHE A N 1
ATOM 836 C CA . PHE A 1 106 ? -8.543 -11.760 14.625 1.00 70.06 106 PHE A CA 1
ATOM 837 C C . PHE A 1 106 ? -8.210 -11.676 16.124 1.00 70.06 106 PHE A C 1
ATOM 839 O O . PHE A 1 106 ? -7.078 -11.935 16.539 1.00 70.06 106 PHE A O 1
ATOM 846 N N . PRO A 1 107 ? -9.176 -11.295 16.979 1.00 70.19 107 PRO A N 1
ATOM 847 C CA . PRO A 1 107 ? -8.905 -11.113 18.396 1.00 70.19 107 PRO A CA 1
ATOM 848 C C . PRO A 1 107 ? -8.516 -12.436 19.070 1.00 70.19 107 PRO A C 1
ATOM 850 O O . PRO A 1 107 ? -9.225 -13.444 18.969 1.00 70.19 107 PRO A O 1
ATOM 853 N N . VAL A 1 108 ? -7.417 -12.410 19.825 1.00 74.06 108 VAL A N 1
ATOM 854 C CA . VAL A 1 108 ? -6.901 -13.541 20.613 1.00 74.06 108 VAL A CA 1
ATOM 855 C C . VAL A 1 108 ? -6.947 -13.253 22.120 1.00 74.06 108 VAL A C 1
ATOM 857 O O . VAL A 1 108 ? -7.005 -12.105 22.560 1.00 74.06 108 VAL A O 1
ATOM 860 N N . GLY A 1 109 ? -6.962 -14.312 22.938 1.00 74.50 109 GLY A N 1
ATOM 861 C CA . GLY A 1 109 ? -6.912 -14.211 24.401 1.00 74.50 109 GLY A CA 1
ATOM 862 C C . GLY A 1 109 ? -8.272 -14.093 25.120 1.00 74.50 109 GLY A C 1
ATOM 863 O O . GLY A 1 109 ? -9.335 -14.230 24.509 1.00 74.50 109 GLY A O 1
ATOM 864 N N . PRO A 1 110 ? -8.266 -13.864 26.448 1.00 72.81 110 PRO A N 1
ATOM 865 C CA . PRO A 1 110 ? -9.449 -14.004 27.308 1.00 72.81 110 PRO A CA 1
ATOM 866 C C . PRO A 1 110 ? -10.566 -12.986 27.023 1.00 72.81 110 PRO A C 1
ATOM 868 O O . PRO A 1 110 ? -11.723 -13.243 27.347 1.00 72.81 110 PRO A O 1
ATOM 871 N N . LEU A 1 111 ? -10.245 -11.856 26.381 1.00 73.25 111 LEU A N 1
ATOM 872 C CA . LEU A 1 111 ? -11.209 -10.817 25.992 1.00 73.25 111 LEU A CA 1
ATOM 873 C C . LEU A 1 111 ? -11.720 -10.966 24.550 1.00 73.25 111 LEU A C 1
ATOM 875 O O . LEU A 1 111 ? -12.598 -10.210 24.132 1.00 73.25 111 LEU A O 1
ATOM 879 N N . ALA A 1 112 ? -11.224 -11.947 23.786 1.00 74.12 112 ALA A N 1
ATOM 880 C CA . ALA A 1 112 ? -11.537 -12.091 22.365 1.00 74.12 112 ALA A CA 1
ATOM 881 C C . ALA A 1 112 ? -13.040 -12.219 22.091 1.00 74.12 112 ALA A C 1
ATOM 883 O O . ALA A 1 112 ? -13.574 -11.579 21.187 1.00 74.12 112 ALA A O 1
ATOM 884 N N . LYS A 1 113 ? -13.744 -12.995 22.924 1.00 75.75 113 LYS A N 1
ATOM 885 C CA . LYS A 1 113 ? -15.199 -13.165 22.827 1.00 75.75 113 LYS A CA 1
ATOM 886 C C . LYS A 1 113 ? -15.938 -11.840 23.014 1.00 75.75 113 LYS A C 1
ATOM 888 O O . LYS A 1 113 ? -16.883 -11.558 22.286 1.00 75.75 113 LYS A O 1
ATOM 893 N N . GLU A 1 114 ? -15.509 -11.019 23.968 1.00 78.81 114 GLU A N 1
ATOM 894 C CA . GLU A 1 114 ? -16.142 -9.729 24.239 1.00 78.81 114 GLU A CA 1
ATOM 895 C C . GLU A 1 114 ? -15.910 -8.735 23.094 1.00 78.81 114 GLU A C 1
ATOM 897 O O . GLU A 1 114 ? -16.853 -8.073 22.654 1.00 78.81 114 GLU A O 1
ATOM 902 N N . LEU A 1 115 ? -14.684 -8.674 22.565 1.00 73.50 115 LEU A N 1
ATOM 903 C CA . LEU A 1 115 ? -14.338 -7.837 21.413 1.00 73.50 115 LEU A CA 1
ATOM 904 C C . LEU A 1 115 ? -15.122 -8.242 20.159 1.00 73.50 115 LEU A C 1
ATOM 906 O O . LEU A 1 115 ? -15.691 -7.380 19.487 1.00 73.50 115 LEU A O 1
ATOM 910 N N . LEU A 1 116 ? -15.241 -9.546 19.894 1.00 76.94 116 LEU A N 1
ATOM 911 C CA . LEU A 1 116 ? -16.014 -10.064 18.767 1.00 76.94 116 LEU A CA 1
ATOM 912 C C . LEU A 1 116 ? -17.512 -9.758 18.927 1.00 76.94 116 LEU A C 1
ATOM 914 O O . LEU A 1 116 ? -18.144 -9.274 17.991 1.00 76.94 116 LEU A O 1
ATOM 918 N N . CYS A 1 117 ? -18.072 -9.914 20.133 1.00 79.00 117 CYS A N 1
ATOM 919 C CA . CYS A 1 117 ? -19.453 -9.515 20.418 1.00 79.00 117 CYS A CA 1
ATOM 920 C C . CYS A 1 117 ? -19.690 -8.011 20.211 1.00 79.00 117 CYS A C 1
ATOM 922 O O . CYS A 1 117 ? -20.739 -7.628 19.692 1.00 79.00 117 CYS A O 1
ATOM 924 N N . ARG A 1 118 ? -18.743 -7.144 20.598 1.00 78.50 118 ARG A N 1
ATOM 925 C CA . ARG A 1 118 ? -18.838 -5.698 20.330 1.00 78.50 118 ARG A CA 1
ATOM 926 C C . ARG A 1 118 ? -18.793 -5.404 18.831 1.00 78.50 118 ARG A C 1
ATOM 928 O O . ARG A 1 118 ? -19.584 -4.589 18.360 1.00 78.50 118 ARG A O 1
ATOM 935 N N . ARG A 1 119 ? -17.924 -6.087 18.079 1.00 77.00 119 ARG A N 1
ATOM 936 C CA . ARG A 1 119 ? -17.804 -5.919 16.624 1.00 77.00 119 ARG A CA 1
ATOM 937 C C . ARG A 1 119 ? -19.069 -6.362 15.888 1.00 77.00 119 ARG A C 1
ATOM 939 O O . ARG A 1 119 ? -19.567 -5.604 15.063 1.00 77.00 119 ARG A O 1
ATOM 946 N N . VAL A 1 120 ? -19.646 -7.510 16.252 1.00 81.81 120 VAL A N 1
ATOM 947 C CA . VAL A 1 120 ? -20.936 -7.978 15.711 1.00 81.81 120 VAL A CA 1
ATOM 948 C C . VAL A 1 120 ? -22.054 -6.987 16.027 1.00 81.81 120 VAL A C 1
ATOM 950 O O . VAL A 1 120 ? -22.800 -6.612 15.130 1.00 81.81 120 VAL A O 1
ATOM 953 N N . LYS A 1 121 ? -22.144 -6.486 17.268 1.00 81.12 121 LYS A N 1
ATOM 954 C CA . LYS A 1 121 ? -23.131 -5.451 17.623 1.00 81.12 121 LYS A CA 1
ATOM 955 C C . LYS A 1 121 ? -22.977 -4.192 16.772 1.00 81.12 121 LYS A C 1
ATOM 957 O O . LYS A 1 121 ? -23.966 -3.692 16.259 1.00 81.12 121 LYS A O 1
ATOM 962 N N . SER A 1 122 ? -21.748 -3.709 16.587 1.00 75.62 122 SER A N 1
ATOM 963 C CA . SER A 1 122 ? -21.489 -2.538 15.746 1.00 75.62 122 SER A CA 1
ATOM 964 C C . SER A 1 122 ? -21.878 -2.767 14.284 1.00 75.62 122 SER A C 1
ATOM 966 O O . SER A 1 122 ? -22.341 -1.827 13.645 1.00 75.62 122 SER A O 1
ATOM 968 N N . LEU A 1 123 ? -21.682 -3.976 13.751 1.00 77.44 123 LEU A N 1
ATOM 969 C CA . LEU A 1 123 ? -22.085 -4.330 12.388 1.00 77.44 123 LEU A CA 1
ATOM 970 C C . LEU A 1 123 ? -23.600 -4.433 12.243 1.00 77.44 123 LEU A C 1
ATOM 972 O O . LEU A 1 123 ? -24.136 -3.916 11.271 1.00 77.44 123 LEU A O 1
ATOM 976 N N . LEU A 1 124 ? -24.289 -5.029 13.218 1.00 80.25 124 LEU A N 1
ATOM 977 C CA . LEU A 1 124 ? -25.751 -5.077 13.244 1.00 80.25 124 LEU A CA 1
ATOM 978 C C . LEU A 1 124 ? -26.343 -3.668 13.293 1.00 80.25 124 LEU A C 1
ATOM 980 O O . LEU A 1 124 ? -27.189 -3.339 12.475 1.00 80.25 124 LEU A O 1
ATOM 984 N N . THR A 1 125 ? -25.827 -2.800 14.165 1.00 78.50 125 THR A N 1
ATOM 985 C CA . THR A 1 125 ? -26.252 -1.395 14.207 1.00 78.50 125 THR A CA 1
ATOM 986 C C . THR A 1 125 ? -25.936 -0.659 12.904 1.00 78.50 125 THR A C 1
ATOM 988 O O . THR A 1 125 ? -26.721 0.175 12.469 1.00 78.50 125 THR A O 1
ATOM 991 N N . ALA A 1 126 ? -24.805 -0.939 12.251 1.00 74.81 126 ALA A N 1
ATOM 992 C CA . ALA A 1 126 ? -24.509 -0.350 10.944 1.00 74.81 126 ALA A CA 1
ATOM 993 C C . ALA A 1 126 ? -25.489 -0.841 9.865 1.00 74.81 126 ALA A C 1
ATOM 995 O O . ALA A 1 126 ? -25.944 -0.032 9.065 1.00 74.81 126 ALA A O 1
ATOM 996 N N . ALA A 1 127 ? -25.858 -2.125 9.887 1.00 75.62 127 ALA A N 1
ATOM 997 C CA . ALA A 1 127 ? -26.844 -2.703 8.980 1.00 75.62 127 ALA A CA 1
ATOM 998 C C . ALA A 1 127 ? -28.248 -2.116 9.197 1.00 75.62 127 ALA A C 1
ATOM 1000 O O . ALA A 1 127 ? -28.927 -1.788 8.234 1.00 75.62 127 ALA A O 1
ATOM 1001 N N . GLU A 1 128 ? -28.660 -1.925 10.452 1.00 80.44 128 GLU A N 1
ATOM 1002 C CA . GLU A 1 128 ? -29.937 -1.295 10.820 1.00 80.44 128 GLU A CA 1
ATOM 1003 C C . GLU A 1 128 ? -30.025 0.177 10.390 1.00 80.44 128 GLU A C 1
ATOM 1005 O O . GLU A 1 128 ? -31.117 0.689 10.168 1.00 80.44 128 GLU A O 1
ATOM 1010 N N . ASN A 1 129 ? -28.883 0.862 10.278 1.00 77.88 129 ASN A N 1
ATOM 1011 C CA . ASN A 1 129 ? -28.808 2.254 9.835 1.00 77.88 129 ASN A CA 1
ATOM 1012 C C . ASN A 1 129 ? -28.604 2.399 8.317 1.00 77.88 129 ASN A C 1
ATOM 1014 O O . ASN A 1 129 ? -28.484 3.529 7.834 1.00 77.88 129 ASN A O 1
ATOM 1018 N N . LEU A 1 130 ? -28.539 1.297 7.558 1.00 70.81 130 LEU A N 1
ATOM 1019 C CA . LEU A 1 130 ? -28.498 1.380 6.101 1.00 70.81 130 LEU A CA 1
ATOM 1020 C C . LEU A 1 130 ? -29.852 1.892 5.582 1.00 70.81 130 LEU A C 1
ATOM 1022 O O . LEU A 1 130 ? -30.899 1.434 6.037 1.00 70.81 130 LEU A O 1
ATOM 1026 N N . PRO A 1 131 ? -29.861 2.841 4.632 1.00 70.25 131 PRO A N 1
ATOM 1027 C CA . PRO A 1 131 ? -31.102 3.353 4.071 1.00 70.25 131 PRO A CA 1
ATOM 1028 C C . PRO A 1 131 ? -31.852 2.248 3.310 1.00 70.25 131 PRO A C 1
ATOM 1030 O O . PRO A 1 131 ? -31.287 1.608 2.425 1.00 70.25 131 PRO A O 1
ATOM 1033 N N . ASP A 1 132 ? -33.149 2.084 3.597 1.00 66.38 132 ASP A N 1
ATOM 1034 C CA . ASP A 1 132 ? -34.036 1.090 2.958 1.00 66.38 132 ASP A CA 1
ATOM 1035 C C . ASP A 1 132 ? -34.129 1.242 1.427 1.00 66.38 132 ASP A C 1
ATOM 1037 O O . ASP A 1 132 ? -34.498 0.314 0.702 1.00 66.38 132 ASP A O 1
ATOM 1041 N N . SER A 1 133 ? -33.783 2.417 0.897 1.00 58.19 133 SER A N 1
ATOM 1042 C CA . SER A 1 133 ? -33.652 2.640 -0.538 1.00 58.19 133 SER A CA 1
ATOM 1043 C C . SER A 1 133 ? -32.330 2.053 -1.041 1.00 58.19 133 SER A C 1
ATOM 1045 O O . SER A 1 133 ? -31.353 2.778 -1.228 1.00 58.19 133 SER A O 1
ATOM 1047 N N . GLY A 1 134 ? -32.310 0.743 -1.305 1.00 50.16 134 GLY A N 1
ATOM 1048 C CA . GLY A 1 134 ? -31.168 -0.029 -1.829 1.00 50.16 134 GLY A CA 1
ATOM 1049 C C . GLY A 1 134 ? -30.619 0.387 -3.209 1.00 50.16 134 GLY A C 1
ATOM 1050 O O . GLY A 1 134 ? -30.011 -0.426 -3.895 1.00 50.16 134 GLY A O 1
ATOM 1051 N N . LEU A 1 135 ? -30.837 1.634 -3.641 1.00 51.22 135 LEU A N 1
ATOM 1052 C CA . LEU A 1 135 ? -30.385 2.203 -4.914 1.00 51.22 135 LEU A CA 1
ATOM 1053 C C . LEU A 1 135 ? -29.378 3.355 -4.757 1.00 51.22 135 LEU A C 1
ATOM 1055 O O . LEU A 1 135 ? -28.756 3.729 -5.746 1.00 51.22 135 LEU A O 1
ATOM 1059 N N . THR A 1 136 ? -29.208 3.940 -3.565 1.00 56.72 136 THR A N 1
ATOM 1060 C CA . THR A 1 136 ? -28.399 5.166 -3.403 1.00 56.72 136 THR A CA 1
ATOM 1061 C C . THR A 1 136 ? -26.952 4.950 -2.966 1.00 56.72 136 THR A C 1
ATOM 1063 O O . THR A 1 136 ? -26.151 5.856 -3.170 1.00 56.72 136 THR A O 1
ATOM 1066 N N . ASP A 1 137 ? -26.589 3.787 -2.413 1.00 57.31 137 ASP A N 1
ATOM 1067 C CA . ASP A 1 137 ? -25.188 3.493 -2.064 1.00 57.31 137 ASP A CA 1
ATOM 1068 C C . ASP A 1 137 ? -24.850 1.987 -2.116 1.00 57.31 137 ASP A C 1
ATOM 1070 O O . ASP A 1 137 ? -24.751 1.324 -1.082 1.00 57.31 137 ASP A O 1
ATOM 1074 N N . PRO A 1 138 ? -24.650 1.419 -3.320 1.00 61.22 138 PRO A N 1
ATOM 1075 C CA . PRO A 1 138 ? -24.195 0.036 -3.487 1.00 61.22 138 PRO A CA 1
ATOM 1076 C C . PRO A 1 138 ? -22.860 -0.256 -2.778 1.00 61.22 138 PRO A C 1
ATOM 1078 O O . PRO A 1 138 ? -22.610 -1.393 -2.378 1.00 61.22 138 PRO A O 1
ATOM 1081 N N . GLY A 1 139 ? -22.013 0.766 -2.597 1.00 65.19 139 GLY A N 1
ATOM 1082 C CA . GLY A 1 139 ? -20.716 0.644 -1.933 1.00 65.19 139 GLY A CA 1
ATOM 1083 C C . GLY A 1 139 ? -20.852 0.356 -0.439 1.00 65.19 139 GLY A C 1
ATOM 1084 O O . GLY A 1 139 ? -20.161 -0.521 0.081 1.00 65.19 139 GLY A O 1
ATOM 1085 N N . GLY A 1 140 ? -21.797 1.017 0.234 1.00 63.12 140 GLY A N 1
ATOM 1086 C CA . GLY A 1 140 ? -22.125 0.760 1.638 1.00 63.12 140 GLY A CA 1
ATOM 1087 C C . GLY A 1 140 ? -22.576 -0.683 1.894 1.00 63.12 140 GLY A C 1
ATOM 1088 O O . GLY A 1 140 ? -22.091 -1.328 2.827 1.00 63.12 140 GLY A O 1
ATOM 1089 N N . PHE A 1 141 ? -23.434 -1.229 1.026 1.00 63.47 141 PHE A N 1
ATOM 1090 C CA . PHE A 1 141 ? -23.886 -2.623 1.120 1.00 63.47 141 PHE A CA 1
ATOM 1091 C C . PHE A 1 141 ? -22.760 -3.624 0.832 1.00 63.47 141 PHE A C 1
ATOM 1093 O O . PHE A 1 141 ? -22.596 -4.584 1.586 1.00 63.47 141 PHE A O 1
ATOM 1100 N N . SER A 1 142 ? -21.953 -3.387 -0.208 1.00 66.19 142 SER A N 1
ATOM 1101 C CA . SER A 1 142 ? -20.817 -4.256 -0.549 1.00 66.19 142 SER A CA 1
ATOM 1102 C C . SER A 1 142 ? -19.773 -4.292 0.569 1.00 66.19 142 SER A C 1
ATOM 1104 O O . SER A 1 142 ? -19.310 -5.364 0.944 1.00 66.19 142 SER A O 1
ATOM 1106 N N . SER A 1 143 ? -19.436 -3.136 1.149 1.00 69.62 143 SER A N 1
ATOM 1107 C CA . SER A 1 143 ? -18.475 -3.038 2.253 1.00 69.62 143 SER A CA 1
ATOM 1108 C C . SER A 1 143 ? -18.953 -3.783 3.502 1.00 69.62 143 SER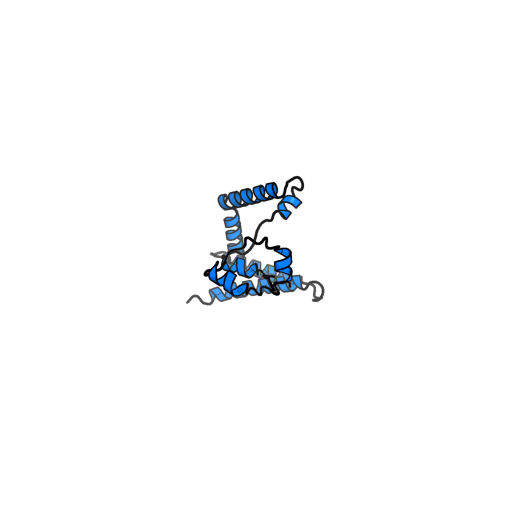 A C 1
ATOM 1110 O O . SER A 1 143 ? -18.170 -4.454 4.179 1.00 69.62 143 SER A O 1
ATOM 1112 N N . LEU A 1 144 ? -20.249 -3.692 3.815 1.00 69.81 144 LEU A N 1
ATOM 1113 C CA . LEU A 1 144 ? -20.824 -4.386 4.962 1.00 69.81 144 LEU A CA 1
ATOM 1114 C C . LEU A 1 144 ? -20.897 -5.904 4.733 1.00 69.81 144 LEU A C 1
ATOM 1116 O O . LEU A 1 144 ? -20.604 -6.658 5.659 1.00 69.81 144 LEU A O 1
ATOM 1120 N N . ALA A 1 145 ? -21.203 -6.348 3.510 1.00 71.19 145 ALA A N 1
ATOM 1121 C CA . ALA A 1 145 ? -21.200 -7.761 3.134 1.00 71.19 145 ALA A CA 1
ATOM 1122 C C . ALA A 1 145 ? -19.805 -8.394 3.268 1.00 71.19 145 ALA A C 1
ATOM 1124 O O . ALA A 1 145 ? -19.677 -9.422 3.931 1.00 71.19 145 ALA A O 1
ATOM 1125 N N . SER A 1 146 ? -18.750 -7.743 2.760 1.00 71.88 146 SER A N 1
ATOM 1126 C CA . SER A 1 146 ? -17.369 -8.231 2.916 1.00 71.88 146 SER A CA 1
ATOM 1127 C C . SER A 1 146 ? -16.970 -8.366 4.390 1.00 71.88 146 SER A C 1
ATOM 1129 O O . SER A 1 146 ? -16.389 -9.368 4.796 1.00 71.88 146 SER A O 1
ATOM 1131 N N . ARG A 1 147 ? -17.367 -7.406 5.239 1.00 69.56 147 ARG A N 1
ATOM 1132 C CA . ARG A 1 147 ? -17.084 -7.457 6.686 1.00 69.56 147 ARG A CA 1
ATOM 1133 C C . ARG A 1 147 ? -17.822 -8.583 7.415 1.00 69.56 147 ARG A C 1
ATOM 1135 O O . ARG A 1 147 ? -17.351 -9.010 8.470 1.00 69.56 147 ARG A O 1
ATOM 1142 N N . ILE A 1 148 ? -18.980 -9.013 6.912 1.00 75.06 148 ILE A N 1
ATOM 1143 C CA . ILE A 1 148 ? -19.717 -10.173 7.435 1.00 75.06 148 ILE A CA 1
ATOM 1144 C C . ILE A 1 148 ? -19.027 -11.466 6.990 1.00 75.06 148 ILE A C 1
ATOM 1146 O O . ILE A 1 148 ? -18.791 -12.332 7.829 1.00 75.06 148 ILE A O 1
ATOM 1150 N N . GLU A 1 149 ? -18.625 -11.561 5.723 1.00 73.25 149 GLU A N 1
ATOM 1151 C CA . GLU A 1 149 ? -17.911 -12.722 5.177 1.00 73.25 149 GLU A CA 1
ATOM 1152 C C . GLU A 1 149 ? -16.572 -12.976 5.901 1.00 73.25 149 GLU A C 1
ATOM 1154 O O . GLU A 1 149 ? -16.255 -14.110 6.264 1.00 73.25 149 GLU A O 1
ATOM 1159 N N . ASP A 1 150 ? -15.813 -11.920 6.211 1.00 71.75 150 ASP A N 1
ATOM 1160 C CA . ASP A 1 150 ? -14.575 -12.012 7.000 1.00 71.75 150 ASP A CA 1
ATOM 1161 C C . ASP A 1 150 ? -14.820 -12.573 8.415 1.00 71.75 150 ASP A C 1
ATOM 1163 O O . ASP A 1 150 ? -14.015 -13.336 8.964 1.00 71.75 150 ASP A O 1
ATOM 1167 N N . LEU A 1 151 ? -15.957 -12.215 9.018 1.00 67.44 151 LEU A N 1
ATOM 1168 C CA . LEU A 1 151 ? -16.382 -12.720 10.325 1.00 67.44 151 LEU A CA 1
ATOM 1169 C C . LEU A 1 151 ? -16.765 -14.199 10.258 1.00 67.44 151 LEU A C 1
ATOM 1171 O O . LEU A 1 151 ? -16.395 -14.960 11.153 1.00 67.44 151 LEU A O 1
ATOM 1175 N N . GLU A 1 152 ? -17.460 -14.617 9.201 1.00 69.94 152 GLU A N 1
ATOM 1176 C CA . GLU A 1 152 ? -17.803 -16.021 8.965 1.00 69.94 152 GLU A CA 1
ATOM 1177 C C . GLU A 1 152 ? -16.547 -16.879 8.785 1.00 69.94 152 GLU A C 1
ATOM 1179 O O . GLU A 1 152 ? -16.422 -17.912 9.444 1.00 69.94 152 GLU A O 1
ATOM 1184 N N . LYS A 1 153 ? -15.566 -16.414 7.999 1.00 70.69 153 LYS A N 1
ATOM 1185 C CA . LYS A 1 153 ? -14.262 -17.086 7.834 1.00 70.69 153 LYS A CA 1
ATOM 1186 C C . LYS A 1 153 ? -13.511 -17.222 9.162 1.00 70.69 153 LYS A C 1
ATOM 1188 O O . LYS A 1 153 ? -12.977 -18.286 9.467 1.00 70.69 153 LYS A O 1
ATOM 1193 N N . THR A 1 154 ? -13.532 -16.178 9.991 1.00 63.97 154 THR A N 1
ATOM 1194 C CA . THR A 1 154 ? -12.894 -16.179 11.321 1.00 63.97 154 THR A CA 1
ATOM 1195 C C . THR A 1 154 ? -13.547 -17.176 12.288 1.00 63.97 154 THR A C 1
ATOM 1197 O O . THR A 1 154 ? -12.868 -17.780 13.119 1.00 63.97 154 THR A O 1
ATOM 1200 N N . ILE A 1 155 ? -14.867 -17.358 12.199 1.00 62.44 155 ILE A N 1
ATOM 1201 C CA . ILE A 1 155 ? -15.607 -18.336 13.008 1.00 62.44 155 ILE A CA 1
ATOM 1202 C C . ILE A 1 155 ? -15.368 -19.759 12.484 1.00 62.44 155 ILE A C 1
ATOM 1204 O O . ILE A 1 155 ? -15.137 -20.663 13.287 1.00 62.44 155 ILE A O 1
ATOM 1208 N N . ALA A 1 156 ? -15.373 -19.952 11.161 1.00 62.28 156 ALA A N 1
ATOM 1209 C CA . ALA A 1 156 ? -15.146 -21.244 10.517 1.00 62.28 156 ALA A CA 1
ATOM 1210 C C . ALA A 1 156 ? -13.744 -21.806 10.811 1.00 62.28 156 ALA A C 1
ATOM 1212 O O . ALA A 1 156 ? -13.625 -22.978 11.151 1.00 62.28 156 ALA A O 1
ATOM 1213 N N . ALA A 1 157 ? -12.706 -20.963 10.807 1.00 59.47 157 ALA A N 1
ATOM 1214 C CA . ALA A 1 157 ? -11.335 -21.370 11.130 1.00 59.47 157 ALA A CA 1
ATOM 1215 C C . ALA A 1 157 ? -11.156 -21.929 12.561 1.00 59.47 157 ALA A C 1
ATOM 1217 O O . ALA A 1 157 ? -10.203 -22.657 12.813 1.00 59.47 157 ALA A O 1
ATOM 1218 N N . LYS A 1 158 ? -12.068 -21.627 13.502 1.00 54.34 158 LYS A N 1
ATOM 1219 C CA . LYS A 1 158 ? -12.078 -22.202 14.865 1.00 54.34 158 LYS A CA 1
ATOM 1220 C C . LYS A 1 158 ? -12.909 -23.481 15.003 1.00 54.34 158 LYS A C 1
ATOM 1222 O O . LYS A 1 158 ? -12.848 -24.118 16.050 1.00 54.34 158 LYS A O 1
ATOM 1227 N N . GLY A 1 159 ? -13.716 -23.830 14.002 1.00 49.91 159 GLY A N 1
ATOM 1228 C CA . GLY A 1 159 ? -14.537 -25.045 14.009 1.00 49.91 159 GLY A CA 1
ATOM 1229 C C . GLY A 1 159 ? -13.770 -26.323 13.657 1.00 49.91 159 GLY A C 1
ATOM 1230 O O . GLY A 1 159 ? -14.287 -27.405 13.916 1.00 49.91 159 GLY A O 1
ATOM 1231 N N . ASP A 1 160 ? -12.558 -26.186 13.108 1.00 44.00 160 ASP A N 1
ATOM 1232 C CA . ASP A 1 160 ? -11.727 -27.278 12.576 1.00 44.00 160 ASP A CA 1
ATOM 1233 C C . ASP A 1 160 ? -10.524 -27.657 13.471 1.00 44.00 160 ASP A C 1
ATOM 1235 O O . ASP A 1 160 ? -9.686 -28.463 13.064 1.00 44.00 160 ASP A O 1
ATOM 1239 N N . GLU A 1 161 ? -10.416 -27.129 14.698 1.00 38.56 161 GLU A N 1
ATOM 1240 C CA . GLU A 1 161 ? -9.439 -27.641 15.677 1.00 38.56 161 GLU A CA 1
ATOM 1241 C C . GLU A 1 161 ? -10.001 -28.903 16.384 1.00 38.56 161 GLU A C 1
ATOM 1243 O O . GLU A 1 161 ? -11.046 -28.801 17.034 1.00 38.56 161 GLU A O 1
ATOM 1248 N N . PRO A 1 162 ? -9.358 -30.088 16.250 1.00 41.50 162 PRO A N 1
ATOM 1249 C CA . PRO A 1 162 ? -9.794 -31.344 16.875 1.00 41.50 162 PRO A CA 1
ATOM 1250 C C . PRO A 1 162 ? -9.594 -31.406 18.397 1.00 41.50 162 PRO A C 1
ATOM 1252 O O . PRO A 1 162 ? -8.652 -30.768 18.921 1.00 41.50 162 PRO A O 1
#

pLDDT: mean 71.2, std 10.97, range [38.56, 95.56]